Protein AF-A0A522ACR0-F1 (afdb_monomer_lite)

Foldseek 3Di:
DDDDDPDDPPDDDPPPPPDDDPDDDDDDDDDPDLVVVLLVVLQVVVVVVCVQQQDGDPPCVNVVDWDWDPDPRTFTKTKHADVVQGKIKMKTWHDDPPDPPDIDIDMDMGTSPPDDDPPDPPPPD

pLDDT: mean 83.28, std 19.95, range [34.66, 98.44]

Radius of gyration: 22.72 Å; chains: 1; bounding box: 74×30×66 Å

Structure (mmCIF, N/CA/C/O backbone):
data_AF-A0A522ACR0-F1
#
_entry.id   AF-A0A522ACR0-F1
#
loop_
_atom_site.group_PDB
_atom_site.id
_atom_site.type_symbol
_atom_site.label_atom_id
_atom_site.label_alt_id
_atom_site.label_comp_id
_atom_site.label_asym_id
_atom_site.label_entity_id
_atom_site.label_seq_id
_atom_site.pdbx_PDB_ins_code
_atom_site.Cartn_x
_atom_site.Cartn_y
_atom_site.Cartn_z
_atom_site.occupancy
_atom_site.B_iso_or_equiv
_atom_site.auth_seq_id
_atom_site.auth_comp_id
_atom_site.auth_asym_id
_atom_site.auth_atom_id
_atom_site.pdbx_PDB_model_num
ATOM 1 N N . MET A 1 1 ? 60.822 -17.456 -29.465 1.00 41.16 1 MET A N 1
ATOM 2 C CA . MET A 1 1 ? 60.171 -16.129 -29.390 1.00 41.16 1 MET A CA 1
ATOM 3 C C . MET A 1 1 ? 58.946 -16.291 -28.501 1.00 41.16 1 MET A C 1
ATOM 5 O O . MET A 1 1 ? 58.130 -17.153 -28.791 1.00 41.16 1 MET A O 1
ATOM 9 N N . LYS A 1 2 ? 58.924 -15.631 -27.337 1.00 38.72 2 LYS A N 1
ATOM 10 C CA . LYS A 1 2 ? 57.963 -15.896 -26.254 1.00 38.72 2 LYS A CA 1
ATOM 11 C C . LYS A 1 2 ? 56.602 -15.271 -26.575 1.00 38.72 2 LYS A C 1
ATOM 13 O O . LYS A 1 2 ? 56.527 -14.089 -26.895 1.00 38.72 2 LYS A O 1
ATOM 18 N N . THR A 1 3 ? 55.559 -16.082 -26.478 1.00 37.53 3 THR A N 1
ATOM 19 C CA . THR A 1 3 ? 54.145 -15.727 -26.607 1.00 37.53 3 THR A CA 1
ATOM 20 C C . THR A 1 3 ? 53.756 -14.731 -25.514 1.00 37.53 3 THR A C 1
ATOM 22 O O . THR A 1 3 ? 53.953 -15.020 -24.337 1.00 37.53 3 THR A O 1
ATOM 25 N N . ASN A 1 4 ? 53.189 -13.580 -25.879 1.00 34.66 4 ASN A N 1
ATOM 26 C CA . ASN A 1 4 ? 52.594 -12.636 -24.929 1.00 34.66 4 ASN A CA 1
ATOM 27 C C . ASN A 1 4 ? 51.103 -12.480 -25.243 1.00 34.66 4 ASN A C 1
ATOM 29 O O . ASN A 1 4 ? 50.696 -11.625 -26.023 1.00 34.66 4 ASN A O 1
ATOM 33 N N . PHE A 1 5 ? 50.296 -13.337 -24.619 1.00 47.06 5 PHE A N 1
ATOM 34 C CA . PHE A 1 5 ? 48.865 -13.120 -24.439 1.00 47.06 5 PHE A CA 1
ATOM 35 C C . PHE A 1 5 ? 48.693 -12.174 -23.244 1.00 47.06 5 PHE A C 1
ATOM 37 O O . PHE A 1 5 ? 48.754 -12.597 -22.092 1.00 47.06 5 PHE A O 1
ATOM 44 N N . GLN A 1 6 ? 48.502 -10.885 -23.504 1.00 46.38 6 GLN A N 1
ATOM 45 C CA . GLN A 1 6 ? 48.032 -9.932 -22.495 1.00 46.38 6 GLN A CA 1
ATOM 46 C C . GLN A 1 6 ? 46.598 -9.554 -22.851 1.00 46.38 6 GLN A C 1
ATOM 48 O O . GLN A 1 6 ? 46.316 -8.507 -23.420 1.00 46.38 6 GLN A O 1
ATOM 53 N N . ASN A 1 7 ? 45.697 -10.482 -22.534 1.00 46.09 7 ASN A N 1
ATOM 54 C CA . ASN A 1 7 ? 44.268 -10.247 -22.479 1.00 46.09 7 ASN A CA 1
ATOM 55 C C . ASN A 1 7 ? 43.910 -10.052 -20.998 1.00 46.09 7 ASN A C 1
ATOM 57 O O . ASN A 1 7 ? 43.911 -11.010 -20.227 1.00 46.09 7 ASN A O 1
ATOM 61 N N . ARG A 1 8 ? 43.650 -8.812 -20.584 1.00 38.53 8 ARG A N 1
ATOM 62 C CA . ARG A 1 8 ? 42.908 -8.509 -19.352 1.00 38.53 8 ARG A CA 1
ATOM 63 C C . ARG A 1 8 ? 41.966 -7.350 -19.628 1.00 38.53 8 ARG A C 1
ATOM 65 O O . ARG A 1 8 ? 42.243 -6.200 -19.309 1.00 38.53 8 ARG A O 1
ATOM 72 N N . ILE A 1 9 ? 40.826 -7.691 -20.217 1.00 47.47 9 ILE A N 1
ATOM 73 C CA . ILE A 1 9 ? 39.608 -6.907 -20.049 1.00 47.47 9 ILE A CA 1
ATOM 74 C C . ILE A 1 9 ? 39.285 -6.981 -18.554 1.00 47.47 9 ILE A C 1
ATOM 76 O O . ILE A 1 9 ? 39.019 -8.063 -18.029 1.00 47.47 9 ILE A O 1
ATOM 80 N N . ALA A 1 10 ? 39.357 -5.853 -17.853 1.00 49.97 10 ALA A N 1
ATOM 81 C CA . ALA A 1 10 ? 38.800 -5.738 -16.514 1.00 49.97 10 ALA A CA 1
ATOM 82 C C . ALA A 1 10 ? 37.270 -5.794 -16.638 1.00 49.97 10 ALA A C 1
ATOM 84 O O . ALA A 1 10 ? 36.597 -4.778 -16.785 1.00 49.97 10 ALA A O 1
ATOM 85 N N . ILE A 1 11 ? 36.729 -7.011 -16.661 1.00 52.84 11 ILE A N 1
ATOM 86 C CA . ILE A 1 11 ? 35.298 -7.268 -16.536 1.00 52.84 11 ILE A CA 1
ATOM 87 C C . ILE A 1 11 ? 34.935 -7.110 -15.056 1.00 52.84 11 ILE A C 1
ATOM 89 O O . ILE A 1 11 ? 35.495 -7.795 -14.205 1.00 52.84 11 ILE A O 1
ATOM 93 N N . GLY A 1 12 ? 33.952 -6.255 -14.772 1.00 52.78 12 GLY A N 1
ATOM 94 C CA . GLY A 1 12 ? 33.069 -6.439 -13.621 1.00 52.78 12 GLY A CA 1
ATOM 95 C C . GLY A 1 12 ? 33.449 -5.708 -12.335 1.00 52.78 12 GLY A C 1
ATOM 96 O O . GLY A 1 12 ? 33.936 -6.302 -11.378 1.00 52.78 12 GLY A O 1
ATOM 97 N N . GLN A 1 13 ? 33.046 -4.445 -12.248 1.00 50.31 13 GLN A N 1
ATOM 98 C CA . GLN A 1 13 ? 32.337 -3.968 -11.061 1.00 50.31 13 GLN A CA 1
ATOM 99 C C . GLN A 1 13 ? 31.049 -3.325 -11.572 1.00 50.31 13 GLN A C 1
ATOM 101 O O . GLN A 1 13 ? 30.988 -2.118 -11.793 1.00 50.31 13 GLN A O 1
ATOM 106 N N . THR A 1 14 ? 30.031 -4.143 -11.850 1.00 52.78 14 THR A N 1
ATOM 107 C CA . THR A 1 14 ? 28.670 -3.623 -12.009 1.00 52.78 14 THR A CA 1
ATOM 108 C C . THR A 1 14 ? 28.392 -2.787 -10.760 1.00 52.78 14 THR A C 1
ATOM 110 O O . THR A 1 14 ? 28.595 -3.309 -9.658 1.00 52.78 14 THR A O 1
ATOM 113 N N . PRO A 1 15 ? 28.029 -1.497 -10.875 1.00 52.69 15 PRO A N 1
ATOM 114 C CA . PRO A 1 15 ? 27.797 -0.684 -9.696 1.00 52.69 15 PRO A CA 1
ATOM 115 C C . PRO A 1 15 ? 26.725 -1.394 -8.880 1.00 52.69 15 PRO A C 1
ATOM 117 O O . PRO A 1 15 ? 25.661 -1.715 -9.408 1.00 52.69 15 PRO A O 1
ATOM 120 N N . PHE A 1 16 ? 27.030 -1.690 -7.614 1.00 58.00 16 PHE A N 1
ATOM 121 C CA . PHE A 1 16 ? 26.037 -2.161 -6.661 1.00 58.00 16 PHE A CA 1
ATOM 122 C C . PHE A 1 16 ? 24.782 -1.313 -6.860 1.00 58.00 16 PHE A C 1
ATOM 124 O O . PHE A 1 16 ? 24.856 -0.085 -6.768 1.00 58.00 16 PHE A O 1
ATOM 131 N N . SER A 1 17 ? 23.655 -1.950 -7.182 1.00 58.81 17 SER A N 1
ATOM 132 C CA . SER A 1 17 ? 22.349 -1.300 -7.139 1.00 58.81 17 SER A CA 1
ATOM 133 C C . SER A 1 17 ? 22.163 -0.812 -5.702 1.00 58.81 17 SER A C 1
ATOM 135 O O . SER A 1 17 ? 21.784 -1.568 -4.807 1.00 58.81 17 SER A O 1
ATOM 137 N N . ARG A 1 18 ? 22.537 0.442 -5.445 1.00 75.19 18 ARG A N 1
ATOM 138 C CA . ARG A 1 18 ? 22.398 1.071 -4.137 1.00 75.19 18 ARG A CA 1
ATOM 139 C C . ARG A 1 18 ? 20.956 1.535 -4.060 1.00 75.19 18 ARG A C 1
ATOM 141 O O . ARG A 1 18 ? 20.650 2.646 -4.479 1.00 75.19 18 ARG A O 1
ATOM 148 N N . VAL A 1 19 ? 20.088 0.675 -3.537 1.00 85.50 19 VAL A N 1
ATOM 149 C CA . VAL A 1 19 ? 18.785 1.118 -3.036 1.00 85.50 19 VAL A CA 1
ATOM 150 C C . VAL A 1 19 ? 19.066 2.175 -1.968 1.00 85.50 19 VAL A C 1
ATOM 152 O O . VAL A 1 19 ? 19.878 1.955 -1.067 1.00 85.50 19 VAL A O 1
ATOM 155 N N . ARG A 1 20 ? 18.476 3.360 -2.117 1.00 89.25 20 ARG A N 1
ATOM 156 C CA . ARG A 1 20 ? 18.659 4.487 -1.199 1.00 89.25 20 ARG A CA 1
ATOM 157 C C . ARG A 1 20 ? 17.315 5.139 -0.937 1.00 89.25 20 ARG A C 1
ATOM 159 O O . ARG A 1 20 ? 16.605 5.462 -1.886 1.00 89.25 20 ARG A O 1
ATOM 166 N N . SER A 1 21 ? 17.012 5.386 0.331 1.00 90.12 21 SER A N 1
ATOM 167 C CA . SER A 1 21 ? 15.881 6.229 0.709 1.00 90.12 21 SER A CA 1
ATOM 168 C C . SER A 1 21 ? 16.172 7.671 0.298 1.00 90.12 21 SER A C 1
ATOM 170 O O . SER A 1 21 ? 17.204 8.228 0.672 1.00 90.12 21 SER A O 1
ATOM 172 N N . VAL A 1 22 ? 15.278 8.258 -0.496 1.00 92.62 22 VAL A N 1
ATOM 173 C CA . VAL A 1 22 ? 15.402 9.648 -0.973 1.00 92.62 22 VAL A CA 1
ATOM 174 C C . VAL A 1 22 ? 14.477 10.590 -0.204 1.00 92.62 22 VAL A C 1
ATOM 176 O O . VAL A 1 22 ? 14.829 11.742 0.026 1.00 92.62 22 VAL A O 1
ATOM 179 N N . SER A 1 23 ? 13.313 10.106 0.231 1.00 94.12 23 SER A N 1
ATOM 180 C CA . SER A 1 23 ? 12.352 10.873 1.021 1.00 94.12 23 SER A CA 1
ATOM 181 C C . SER A 1 23 ? 11.577 9.941 1.945 1.00 94.12 23 SER A C 1
ATOM 183 O O . SER A 1 23 ? 11.255 8.817 1.561 1.00 94.12 23 SER A O 1
ATOM 185 N N . GLN A 1 24 ? 11.289 10.415 3.154 1.00 95.75 24 GLN A N 1
ATOM 186 C CA . GLN A 1 24 ? 10.426 9.744 4.114 1.00 95.75 24 GLN A CA 1
ATOM 187 C C . GLN A 1 24 ? 9.619 10.801 4.862 1.00 95.75 24 GLN A C 1
ATOM 189 O O . GLN A 1 24 ? 10.165 11.811 5.307 1.00 95.75 24 GLN A O 1
ATOM 194 N N . VAL A 1 25 ? 8.320 10.558 4.999 1.00 96.31 25 VAL A N 1
ATOM 195 C CA . VAL A 1 25 ? 7.397 11.434 5.720 1.00 96.31 25 VAL A CA 1
ATOM 196 C C . VAL A 1 25 ? 6.552 10.568 6.645 1.00 96.31 25 VAL A C 1
ATOM 198 O O . VAL A 1 25 ? 6.062 9.519 6.236 1.00 96.31 25 VAL A O 1
ATOM 201 N N . LEU A 1 26 ? 6.387 11.017 7.888 1.00 95.44 26 LEU A N 1
ATOM 202 C CA . LEU A 1 26 ? 5.473 10.430 8.860 1.00 95.44 26 LEU A CA 1
ATOM 203 C C . LEU A 1 26 ? 4.438 11.487 9.240 1.00 95.44 26 LEU A C 1
ATOM 205 O O . LEU A 1 26 ? 4.803 12.603 9.604 1.00 95.44 26 LEU A O 1
ATOM 209 N N . LEU A 1 27 ? 3.159 11.134 9.136 1.00 93.75 27 LEU A N 1
ATOM 210 C CA . LEU A 1 27 ? 2.038 12.022 9.429 1.00 93.75 27 LEU A CA 1
ATOM 211 C C . LEU A 1 27 ? 1.134 11.382 10.479 1.00 93.75 27 LEU A C 1
ATOM 213 O O . LEU A 1 27 ? 0.891 10.178 10.446 1.00 93.75 27 LEU A O 1
ATOM 217 N N . THR A 1 28 ? 0.593 12.209 11.370 1.00 92.44 28 THR A N 1
ATOM 218 C CA . THR A 1 28 ? -0.442 11.809 12.327 1.00 92.44 28 THR A CA 1
ATOM 219 C C . THR A 1 28 ? -1.672 12.669 12.099 1.00 92.44 28 THR A C 1
ATOM 221 O O . THR A 1 28 ? -1.604 13.898 12.161 1.00 92.44 28 THR A O 1
ATOM 224 N N . PHE A 1 29 ? -2.805 12.020 11.855 1.00 90.56 29 PHE A N 1
ATOM 225 C CA . PHE A 1 29 ? -4.079 12.689 11.635 1.00 90.56 29 PHE A CA 1
ATOM 226 C C . PHE A 1 29 ? -4.896 12.653 12.921 1.00 90.56 29 PHE A C 1
ATOM 228 O O . PHE A 1 29 ? -5.125 11.592 13.494 1.00 90.56 29 PHE A O 1
ATOM 235 N N . ARG A 1 30 ? -5.355 13.820 13.378 1.00 89.31 30 ARG A N 1
ATOM 236 C CA . ARG A 1 30 ? -6.366 13.889 14.436 1.00 89.31 30 ARG A CA 1
ATOM 237 C C . ARG A 1 30 ? -7.733 13.703 13.793 1.00 89.31 30 ARG A C 1
ATOM 239 O O . ARG A 1 30 ? -8.073 14.454 12.884 1.00 89.31 30 ARG A O 1
ATOM 246 N N . SER A 1 31 ? -8.502 12.732 14.272 1.00 88.06 31 SER A N 1
ATOM 247 C CA . SER A 1 31 ? -9.835 12.441 13.750 1.00 88.06 31 SER A CA 1
ATOM 248 C C . SER A 1 31 ? -10.834 12.182 14.871 1.00 88.06 31 SER A C 1
ATOM 250 O O . SER A 1 31 ? -10.488 11.581 15.886 1.00 88.06 31 SER A O 1
ATOM 252 N N . GLY A 1 32 ? -12.075 12.633 14.672 1.00 91.31 32 GLY A N 1
ATOM 253 C CA . GLY A 1 32 ? -13.217 12.231 15.498 1.00 91.31 32 GLY A CA 1
ATOM 254 C C . GLY A 1 32 ? -13.763 10.844 15.137 1.00 91.31 32 GLY A C 1
ATOM 255 O O . GLY A 1 32 ? -14.533 10.284 15.907 1.00 91.31 32 GLY A O 1
ATOM 256 N N . ASP A 1 33 ? -13.352 10.291 13.992 1.00 92.94 33 ASP A N 1
ATOM 257 C CA . ASP A 1 33 ? -13.694 8.948 13.518 1.00 92.94 33 ASP A CA 1
ATOM 258 C C . ASP A 1 33 ? -12.453 8.307 12.858 1.00 92.94 33 ASP A C 1
ATOM 260 O O . ASP A 1 33 ? -12.247 8.432 11.642 1.00 92.94 33 ASP A O 1
ATOM 264 N N . PRO A 1 34 ? -11.579 7.657 13.655 1.00 91.81 34 PRO A N 1
ATOM 265 C CA . PRO A 1 34 ? -10.343 7.050 13.159 1.00 91.81 34 PRO A CA 1
ATOM 266 C C . PRO A 1 34 ? -10.568 6.029 12.042 1.00 91.81 34 PRO A C 1
ATOM 268 O O . PRO A 1 34 ? -9.796 6.005 11.085 1.00 91.81 34 PRO A O 1
ATOM 271 N N . LYS A 1 35 ? -11.653 5.247 12.114 1.00 92.94 35 LYS A N 1
ATOM 272 C CA . LYS A 1 35 ? -11.997 4.232 11.109 1.00 92.94 35 LYS A CA 1
ATOM 273 C C . LYS A 1 35 ? -12.312 4.871 9.767 1.00 92.94 35 LYS A C 1
ATOM 275 O O . LYS A 1 35 ? -11.756 4.480 8.741 1.00 92.94 35 LYS A O 1
ATOM 280 N N . LYS A 1 36 ? -13.178 5.887 9.760 1.00 94.81 36 LYS A N 1
ATOM 281 C CA . LYS A 1 36 ? -13.503 6.618 8.532 1.00 94.81 36 LYS A CA 1
ATOM 282 C C . LYS A 1 36 ? -12.264 7.288 7.942 1.00 94.81 36 LYS A C 1
ATOM 284 O O . LYS A 1 36 ? -12.015 7.160 6.746 1.00 94.81 36 LYS A O 1
ATOM 289 N N . THR A 1 37 ? -11.459 7.948 8.774 1.00 95.44 37 THR A N 1
ATOM 290 C CA . THR A 1 37 ? -10.225 8.605 8.320 1.00 95.44 37 THR A CA 1
ATOM 291 C C . THR A 1 37 ? -9.210 7.612 7.760 1.00 95.44 37 THR A C 1
ATOM 293 O O . THR A 1 37 ? -8.605 7.890 6.728 1.00 95.44 37 THR A O 1
ATOM 296 N N . PHE A 1 38 ? -9.057 6.437 8.372 1.00 96.38 38 PHE A N 1
ATOM 297 C CA . PHE A 1 38 ? -8.225 5.359 7.838 1.00 96.38 38 PHE A CA 1
ATOM 298 C C . PHE A 1 38 ? -8.664 4.960 6.420 1.00 96.38 38 PHE A C 1
ATOM 300 O O . PHE A 1 38 ? -7.838 4.912 5.505 1.00 96.38 38 PHE A O 1
ATOM 307 N N . VAL A 1 39 ? -9.968 4.735 6.217 1.00 96.44 39 VAL A N 1
ATOM 308 C CA . VAL A 1 39 ? -10.535 4.367 4.909 1.00 96.44 39 VAL A CA 1
ATOM 309 C C . VAL A 1 39 ? -10.308 5.466 3.867 1.00 96.44 39 VAL A C 1
ATOM 311 O O . VAL A 1 39 ? -9.950 5.162 2.729 1.00 96.44 39 VAL A O 1
ATOM 314 N N . GLU A 1 40 ? -10.471 6.736 4.240 1.00 97.00 40 GLU A N 1
ATOM 315 C CA . GLU A 1 40 ? -10.242 7.881 3.351 1.00 97.00 40 GLU A CA 1
ATOM 316 C C . GLU A 1 40 ? -8.767 8.006 2.940 1.00 97.00 40 GLU A C 1
ATOM 318 O O . GLU A 1 40 ? -8.476 8.120 1.750 1.00 97.00 40 GLU A O 1
ATOM 323 N N . ILE A 1 41 ? -7.825 7.892 3.885 1.00 97.38 41 ILE A N 1
ATOM 324 C CA . ILE A 1 41 ? -6.382 7.933 3.587 1.00 97.38 41 ILE A CA 1
ATOM 325 C C . ILE A 1 41 ? -5.989 6.768 2.671 1.00 97.38 41 ILE A C 1
ATOM 327 O O . ILE A 1 41 ? -5.289 6.966 1.676 1.00 97.38 41 ILE A O 1
ATOM 331 N N . ARG A 1 42 ? -6.471 5.554 2.965 1.00 97.88 42 ARG A N 1
ATOM 332 C CA . ARG A 1 42 ? -6.237 4.378 2.117 1.00 97.88 42 ARG A CA 1
ATOM 333 C C . ARG A 1 42 ? -6.778 4.592 0.704 1.00 97.88 42 ARG A C 1
ATOM 335 O O . ARG A 1 42 ? -6.104 4.261 -0.268 1.00 97.88 42 ARG A O 1
ATOM 342 N N . LYS A 1 43 ? -7.969 5.180 0.568 1.00 98.06 43 LYS A N 1
ATOM 343 C CA . LYS A 1 43 ? -8.569 5.489 -0.735 1.00 98.06 43 LYS A CA 1
ATOM 344 C C . LYS A 1 43 ? -7.719 6.477 -1.536 1.00 98.06 43 LYS A C 1
ATOM 346 O O . LYS A 1 43 ? -7.546 6.271 -2.736 1.00 98.06 43 LYS A O 1
ATOM 351 N N . GLU A 1 44 ? -7.167 7.508 -0.902 1.00 97.94 44 GLU A N 1
ATOM 352 C CA . GLU A 1 44 ? -6.243 8.440 -1.563 1.00 97.94 44 GLU A CA 1
ATOM 353 C C . GLU A 1 44 ? -4.964 7.732 -2.037 1.00 97.94 44 GLU A C 1
ATOM 355 O O . GLU A 1 44 ? -4.542 7.908 -3.186 1.00 97.94 44 GLU A O 1
ATOM 360 N N . ALA A 1 45 ? -4.393 6.853 -1.205 1.00 97.38 45 ALA A N 1
ATOM 361 C CA . ALA A 1 45 ? -3.245 6.032 -1.589 1.00 97.38 45 ALA A CA 1
ATOM 362 C C . ALA A 1 45 ? -3.563 5.127 -2.795 1.00 97.38 45 ALA A C 1
ATOM 364 O O . ALA A 1 45 ? -2.784 5.081 -3.746 1.00 97.38 45 ALA A O 1
ATOM 365 N N . LEU A 1 46 ? -4.731 4.475 -2.816 1.00 98.06 46 LEU A N 1
ATOM 366 C CA . LEU A 1 46 ? -5.184 3.634 -3.932 1.00 98.06 46 LEU A CA 1
ATOM 367 C C . LEU A 1 46 ? -5.423 4.432 -5.221 1.00 98.06 46 LEU A C 1
ATOM 369 O O . LEU A 1 46 ? -5.029 3.988 -6.298 1.00 98.06 46 LEU A O 1
ATOM 373 N N . GLN A 1 47 ? -6.015 5.627 -5.141 1.00 98.06 47 GLN A N 1
ATOM 374 C CA . GLN A 1 47 ? -6.182 6.501 -6.309 1.00 98.06 47 GLN A CA 1
ATOM 375 C C . GLN A 1 47 ? -4.838 6.931 -6.898 1.00 98.06 47 GLN A C 1
ATOM 377 O O . GLN A 1 47 ? -4.679 6.999 -8.120 1.00 98.06 47 GLN A O 1
ATOM 382 N N . TRP A 1 48 ? -3.865 7.234 -6.040 1.00 97.00 48 TRP A N 1
ATOM 383 C CA . TRP A 1 48 ? -2.503 7.525 -6.467 1.00 97.00 48 TRP A CA 1
ATOM 384 C C . TRP A 1 48 ? -1.829 6.290 -7.085 1.00 97.00 48 TRP A C 1
ATOM 386 O O . TRP A 1 48 ? -1.227 6.391 -8.157 1.00 97.00 48 TRP A O 1
ATOM 396 N N . LEU A 1 49 ? -1.995 5.117 -6.469 1.00 96.44 49 LEU A N 1
ATOM 397 C CA . LEU A 1 49 ? -1.428 3.848 -6.922 1.00 96.44 49 LEU A CA 1
ATOM 398 C C . LEU A 1 49 ? -1.985 3.430 -8.290 1.00 96.44 49 LEU A C 1
ATOM 400 O O . LEU A 1 49 ? -1.221 3.051 -9.176 1.00 96.44 49 LEU A O 1
ATOM 404 N N . ALA A 1 50 ? -3.292 3.592 -8.511 1.00 95.69 50 ALA A N 1
ATOM 405 C CA . ALA A 1 50 ? -3.959 3.295 -9.780 1.00 95.69 50 ALA A CA 1
ATOM 406 C C . ALA A 1 50 ? -3.393 4.110 -10.955 1.00 95.69 50 ALA A C 1
ATOM 408 O O . ALA A 1 50 ? -3.331 3.621 -12.081 1.00 95.69 50 ALA A O 1
ATOM 409 N N . LYS A 1 51 ? -2.920 5.338 -10.700 1.00 95.19 51 LYS A N 1
ATOM 410 C CA . LYS A 1 51 ? -2.254 6.176 -11.714 1.00 95.19 51 LYS A CA 1
ATOM 411 C C . LYS A 1 51 ? -0.843 5.680 -12.063 1.00 95.19 51 LYS A C 1
ATOM 413 O O . LYS A 1 51 ? -0.301 6.097 -13.083 1.00 95.19 51 LYS A O 1
ATOM 418 N N . ARG A 1 52 ? -0.238 4.823 -11.230 1.00 93.38 52 ARG A N 1
ATOM 419 C CA . ARG A 1 52 ? 1.146 4.330 -11.371 1.00 93.38 52 ARG A CA 1
ATOM 420 C C . ARG A 1 52 ? 1.262 2.860 -11.754 1.00 93.38 52 ARG A C 1
ATOM 422 O O . ARG A 1 52 ? 2.250 2.497 -12.381 1.00 93.38 52 ARG A O 1
ATOM 429 N N . ALA A 1 53 ? 0.273 2.033 -11.429 1.00 92.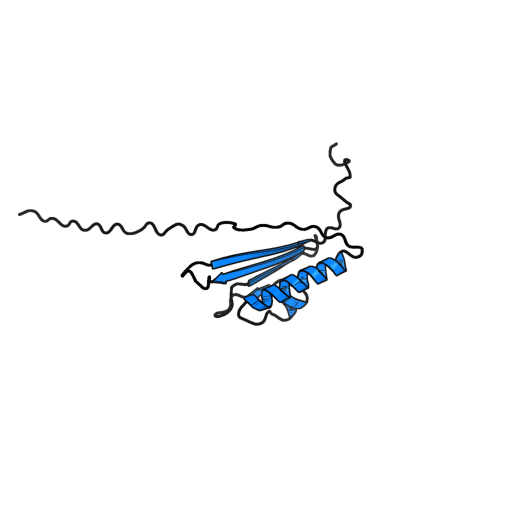56 53 ALA A N 1
ATOM 430 C CA . ALA A 1 53 ? 0.322 0.584 -11.625 1.00 92.56 53 ALA A CA 1
ATOM 431 C C . ALA A 1 53 ? 0.500 0.142 -13.095 1.00 92.56 53 ALA A C 1
ATOM 433 O O . ALA A 1 53 ? 0.830 -1.011 -13.359 1.00 92.56 53 ALA A O 1
ATOM 434 N N . GLY A 1 54 ? 0.260 1.024 -14.075 1.00 90.62 54 GLY A N 1
ATOM 435 C CA . GLY A 1 54 ? 0.345 0.713 -15.513 1.00 90.62 54 GLY A CA 1
ATOM 436 C C . GLY A 1 54 ? -0.811 -0.151 -16.041 1.00 90.62 54 GLY A C 1
ATOM 437 O O . GLY A 1 54 ? -1.038 -0.226 -17.246 1.00 90.62 54 GLY A O 1
ATOM 438 N N . ARG A 1 55 ? -1.589 -0.750 -15.136 1.00 92.62 55 ARG A N 1
ATOM 439 C CA . ARG A 1 55 ? -2.822 -1.504 -15.375 1.00 92.62 55 ARG A CA 1
ATOM 440 C C . ARG A 1 55 ? -3.875 -1.099 -14.342 1.00 92.62 55 ARG A C 1
ATOM 442 O O . ARG A 1 55 ? -3.573 -0.421 -13.361 1.00 92.62 55 ARG A O 1
ATOM 449 N N . ARG A 1 56 ? -5.119 -1.523 -14.570 1.00 95.00 56 ARG A N 1
ATOM 450 C CA . ARG A 1 56 ? -6.203 -1.378 -13.591 1.00 95.00 56 ARG A CA 1
ATOM 451 C C . ARG A 1 56 ? -5.861 -2.203 -12.343 1.00 95.00 56 ARG A C 1
ATOM 453 O O . ARG A 1 56 ? -5.420 -3.340 -12.480 1.00 95.00 56 ARG A O 1
ATOM 460 N N . LEU A 1 57 ? -6.076 -1.631 -11.157 1.00 96.25 57 LEU A N 1
ATOM 461 C CA . LEU A 1 57 ? -5.983 -2.380 -9.901 1.00 96.25 57 LEU A CA 1
ATOM 462 C C . LEU A 1 57 ? -7.082 -3.460 -9.841 1.00 96.25 57 LEU A C 1
ATOM 464 O O . LEU A 1 57 ? -8.172 -3.215 -10.369 1.00 96.25 57 LEU A O 1
ATOM 468 N N . PRO A 1 58 ? -6.841 -4.612 -9.192 1.00 96.38 58 PRO A N 1
ATOM 469 C CA . PRO A 1 58 ? -7.882 -5.603 -8.941 1.00 96.38 58 PRO A CA 1
ATOM 470 C C . PRO A 1 58 ? -9.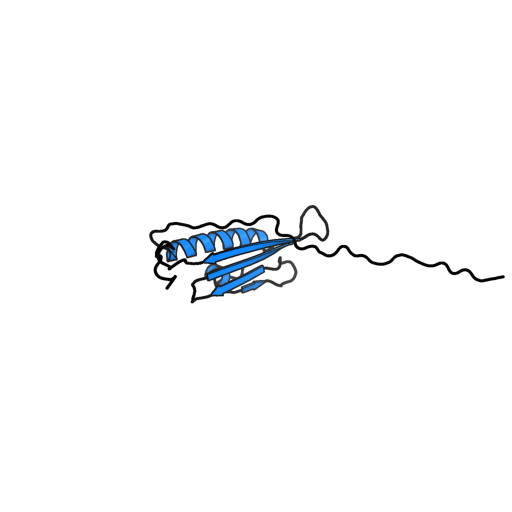081 -4.987 -8.217 1.00 96.38 58 PRO A C 1
ATOM 472 O O . PRO A 1 58 ? -8.917 -4.064 -7.422 1.00 96.38 58 PRO A O 1
ATOM 475 N N . ASP A 1 59 ? -10.286 -5.501 -8.458 1.00 96.25 59 ASP A N 1
ATOM 476 C CA . ASP A 1 59 ? -11.497 -4.899 -7.884 1.00 96.25 59 ASP A CA 1
ATOM 477 C C . ASP A 1 59 ? -11.485 -4.921 -6.346 1.00 96.25 59 ASP A C 1
ATOM 479 O O . ASP A 1 59 ? -11.757 -3.895 -5.726 1.00 96.25 59 ASP A O 1
ATOM 483 N N . HIS A 1 60 ? -11.018 -6.020 -5.745 1.00 96.56 60 HIS A N 1
ATOM 484 C CA . HIS A 1 60 ? -10.866 -6.171 -4.290 1.00 96.56 60 HIS A CA 1
ATOM 485 C C . HIS A 1 60 ? -9.830 -5.216 -3.664 1.00 96.56 60 HIS A C 1
ATOM 487 O O . HIS A 1 60 ? -9.855 -4.962 -2.459 1.00 96.56 60 HIS A O 1
ATOM 493 N N . ALA A 1 61 ? -8.930 -4.621 -4.460 1.00 97.50 61 ALA A N 1
ATOM 494 C CA . ALA A 1 61 ? -8.001 -3.612 -3.952 1.00 97.50 61 ALA A CA 1
ATOM 495 C C . ALA A 1 61 ? -8.746 -2.383 -3.409 1.00 97.50 61 ALA A C 1
ATOM 497 O O . ALA A 1 61 ? -8.285 -1.752 -2.459 1.00 97.50 61 ALA A O 1
ATOM 498 N N . TRP A 1 62 ? -9.905 -2.046 -3.985 1.00 97.31 62 TRP A N 1
ATOM 499 C CA . TRP A 1 62 ? -10.711 -0.893 -3.570 1.00 97.31 62 TRP A CA 1
ATOM 500 C C . TRP A 1 62 ? -11.441 -1.108 -2.244 1.00 97.31 62 TRP A C 1
ATOM 502 O O . TRP A 1 62 ? -11.702 -0.135 -1.533 1.00 97.31 62 TRP A O 1
ATOM 512 N N . ASP A 1 63 ? -11.659 -2.365 -1.863 1.00 96.19 63 ASP A N 1
ATOM 513 C CA . ASP A 1 63 ? -12.126 -2.758 -0.530 1.00 96.19 63 ASP A CA 1
ATOM 514 C C . ASP A 1 63 ? -10.977 -2.744 0.503 1.00 96.19 63 ASP A C 1
ATOM 516 O O . ASP A 1 63 ? -11.186 -2.768 1.721 1.00 96.19 63 ASP A O 1
ATOM 520 N N . GLY A 1 64 ? -9.746 -2.561 0.013 1.00 96.62 64 GLY A N 1
ATOM 521 C CA . GLY A 1 64 ? -8.511 -2.488 0.782 1.00 96.62 64 GLY A CA 1
ATOM 522 C C . GLY A 1 64 ? -8.009 -3.842 1.249 1.00 96.62 64 GLY A C 1
ATOM 523 O O . GLY A 1 64 ? -7.345 -3.914 2.283 1.00 96.62 64 GLY A O 1
ATOM 524 N N . GLU A 1 65 ? -8.329 -4.889 0.495 1.00 98.12 65 GLU A N 1
ATOM 525 C CA . GLU A 1 65 ? -7.766 -6.219 0.676 1.00 98.12 65 GLU A CA 1
ATOM 526 C C . GLU A 1 65 ? -6.291 -6.263 0.249 1.00 98.12 65 GLU A C 1
ATOM 528 O O . GLU A 1 65 ? -5.768 -5.351 -0.405 1.00 98.12 65 GLU A O 1
ATOM 533 N N . SER A 1 66 ? -5.607 -7.336 0.649 1.00 98.44 66 SER A N 1
ATOM 534 C CA . SER A 1 66 ? -4.250 -7.622 0.181 1.00 98.44 66 SER A CA 1
ATOM 535 C C . SER A 1 66 ? -4.282 -8.063 -1.280 1.00 98.44 66 SER A C 1
ATOM 537 O O . SER A 1 66 ? -5.189 -8.789 -1.680 1.00 98.44 66 SER A O 1
ATOM 539 N N . PHE A 1 67 ? -3.286 -7.667 -2.069 1.00 97.88 67 PHE A N 1
ATOM 540 C CA . PHE A 1 67 ? -3.180 -8.072 -3.470 1.00 97.88 67 PHE A CA 1
ATOM 541 C C . PHE A 1 67 ? -1.748 -7.950 -3.991 1.00 97.88 67 PHE A C 1
ATOM 543 O O . PHE A 1 67 ? -0.955 -7.167 -3.470 1.00 97.88 67 PHE A O 1
ATOM 550 N N . ASP A 1 68 ? -1.456 -8.665 -5.076 1.00 96.94 68 ASP A N 1
ATOM 551 C CA . ASP A 1 68 ? -0.208 -8.567 -5.831 1.00 96.94 68 ASP A CA 1
ATOM 552 C C . ASP A 1 68 ? -0.501 -8.405 -7.326 1.00 96.94 68 ASP A C 1
ATOM 554 O O . ASP A 1 68 ? -1.378 -9.062 -7.886 1.00 96.94 68 ASP A O 1
ATOM 558 N N . MET A 1 69 ? 0.267 -7.548 -7.993 1.00 94.75 69 MET A N 1
ATOM 559 C CA . MET A 1 69 ? 0.270 -7.368 -9.442 1.00 94.75 69 MET A CA 1
ATOM 560 C C . MET A 1 69 ? 1.694 -7.573 -9.952 1.00 94.75 69 MET A C 1
ATOM 562 O O . MET A 1 69 ? 2.540 -6.686 -9.845 1.00 94.75 69 MET A O 1
ATOM 566 N N . LEU A 1 70 ? 1.952 -8.754 -10.515 1.00 90.50 70 LEU A N 1
ATOM 567 C CA . LEU A 1 70 ? 3.255 -9.150 -11.071 1.00 90.50 70 LEU A CA 1
ATOM 568 C C . LEU A 1 70 ? 3.181 -9.451 -12.577 1.00 90.50 70 LEU A C 1
ATOM 570 O O . LEU A 1 70 ? 4.108 -10.007 -13.164 1.00 90.50 70 LEU A O 1
ATOM 574 N N . GLU A 1 71 ? 2.054 -9.115 -13.202 1.00 87.31 71 GLU A N 1
ATOM 575 C CA . GLU A 1 71 ? 1.784 -9.400 -14.605 1.00 87.31 71 GLU A CA 1
ATOM 576 C C . GLU A 1 71 ? 2.660 -8.570 -15.551 1.00 87.31 71 GLU A C 1
ATOM 578 O O . GLU A 1 71 ? 2.992 -7.409 -15.296 1.00 87.31 71 GLU A O 1
ATOM 583 N N . VAL A 1 72 ? 2.982 -9.149 -16.710 1.00 79.69 72 VAL A N 1
ATOM 584 C CA . VAL A 1 72 ? 3.763 -8.469 -17.748 1.00 79.69 72 VAL A CA 1
ATOM 585 C C . VAL A 1 72 ? 3.032 -7.210 -18.232 1.00 79.69 72 VAL A C 1
ATOM 587 O O . VAL A 1 72 ? 1.877 -7.245 -18.662 1.00 79.69 72 VAL A O 1
ATOM 590 N N . GLY A 1 73 ? 3.737 -6.078 -18.203 1.00 78.19 73 GLY A N 1
ATOM 591 C CA . GLY A 1 73 ? 3.206 -4.775 -18.611 1.00 78.19 73 GLY A CA 1
ATOM 592 C C . GLY A 1 73 ? 2.487 -4.002 -17.501 1.00 78.19 73 GLY A C 1
ATOM 593 O O . GLY A 1 73 ? 2.064 -2.876 -17.753 1.00 78.19 73 GLY A O 1
ATOM 594 N N . ALA A 1 74 ? 2.366 -4.559 -16.293 1.00 83.00 74 ALA A N 1
ATOM 595 C CA . ALA A 1 74 ? 2.112 -3.784 -15.081 1.00 83.00 74 ALA A CA 1
ATOM 596 C C . ALA A 1 74 ? 3.441 -3.350 -14.439 1.00 83.00 74 ALA A C 1
ATOM 598 O O . ALA A 1 74 ? 4.484 -3.973 -14.653 1.00 83.00 74 ALA A O 1
ATOM 599 N N . GLN A 1 75 ? 3.401 -2.290 -13.632 1.00 91.38 75 GLN A N 1
ATOM 600 C CA . GLN A 1 75 ? 4.445 -2.078 -12.630 1.00 91.38 75 GLN A CA 1
ATOM 601 C C . GLN A 1 75 ? 4.221 -3.076 -11.485 1.00 91.38 75 GLN A C 1
ATOM 603 O O . GLN A 1 75 ? 3.062 -3.304 -11.131 1.00 91.38 75 GLN A O 1
ATOM 608 N N . PRO A 1 76 ? 5.280 -3.640 -10.876 1.00 94.88 76 PRO A N 1
ATOM 609 C CA . PRO A 1 76 ? 5.134 -4.444 -9.673 1.00 94.88 76 PRO A CA 1
ATOM 610 C C . PRO A 1 76 ? 4.454 -3.636 -8.567 1.00 94.88 76 PRO A C 1
ATOM 612 O O . PRO A 1 76 ? 4.979 -2.603 -8.132 1.00 94.88 76 PRO A O 1
ATOM 615 N N . VAL A 1 77 ? 3.287 -4.108 -8.134 1.00 96.56 77 VAL A N 1
ATOM 616 C CA . VAL A 1 77 ? 2.503 -3.525 -7.043 1.00 96.56 77 VAL A CA 1
ATOM 617 C C . VAL A 1 77 ? 2.114 -4.627 -6.075 1.00 96.56 77 VAL A C 1
ATOM 619 O O . VAL A 1 77 ? 1.660 -5.682 -6.502 1.00 96.56 77 VAL A O 1
ATOM 622 N N . SER A 1 78 ? 2.242 -4.349 -4.785 1.00 97.81 78 SER A N 1
ATOM 623 C CA . SER A 1 78 ? 1.777 -5.231 -3.717 1.00 97.81 78 SER A CA 1
ATOM 624 C C . SER A 1 78 ? 1.088 -4.402 -2.648 1.00 97.81 78 SER A C 1
ATOM 626 O O . SER A 1 78 ? 1.545 -3.297 -2.344 1.00 97.81 78 SER A O 1
ATOM 628 N N . ALA A 1 79 ? 0.030 -4.932 -2.050 1.00 98.31 79 ALA A N 1
ATOM 629 C CA . ALA A 1 79 ? -0.577 -4.376 -0.854 1.00 98.31 79 ALA A CA 1
ATOM 630 C C . ALA A 1 79 ? -0.890 -5.472 0.160 1.00 98.31 79 ALA A C 1
ATOM 632 O O . ALA A 1 79 ? -1.251 -6.587 -0.209 1.00 98.31 79 ALA A O 1
ATOM 633 N N . VAL A 1 80 ? -0.766 -5.133 1.441 1.00 98.31 80 VAL A N 1
ATOM 634 C CA . VAL A 1 80 ? -1.064 -6.025 2.561 1.00 98.31 80 VAL A CA 1
ATOM 635 C C . VAL A 1 80 ? -1.991 -5.313 3.532 1.00 98.31 80 VAL A C 1
ATOM 637 O O . VAL A 1 80 ? -1.751 -4.167 3.914 1.00 98.31 80 VAL A O 1
ATOM 640 N N . ALA A 1 81 ? -3.030 -6.025 3.952 1.00 98.19 81 ALA A N 1
ATOM 641 C CA . ALA A 1 81 ? -3.956 -5.632 4.999 1.00 98.19 81 ALA A CA 1
ATOM 642 C C . ALA A 1 81 ? -3.774 -6.535 6.225 1.00 98.19 81 ALA A C 1
ATOM 644 O O . ALA A 1 81 ? -3.666 -7.755 6.100 1.00 98.19 81 ALA A O 1
ATOM 645 N N . LEU A 1 82 ? -3.771 -5.931 7.409 1.00 97.06 82 LEU A N 1
ATOM 646 C CA . LEU A 1 82 ? -3.831 -6.614 8.697 1.00 97.06 82 LEU A CA 1
ATOM 647 C C . LEU A 1 82 ? -5.073 -6.128 9.445 1.00 97.06 82 LEU A C 1
ATOM 649 O O . LEU A 1 82 ? -5.388 -4.938 9.433 1.00 97.06 82 LEU A O 1
ATOM 653 N N . GLU A 1 83 ? -5.762 -7.048 10.116 1.00 93.25 83 GLU A N 1
ATOM 654 C CA . GLU A 1 83 ? -6.964 -6.728 10.897 1.00 93.25 83 GLU A CA 1
ATOM 655 C C . GLU A 1 83 ? -6.638 -6.313 12.339 1.00 93.25 83 GLU A C 1
ATOM 657 O O . GLU A 1 83 ? -7.359 -5.523 12.943 1.00 93.25 83 GLU A O 1
ATOM 662 N N . SER A 1 84 ? -5.547 -6.839 12.906 1.00 90.69 84 SER A N 1
ATOM 663 C CA . SER A 1 84 ? -5.133 -6.564 14.284 1.00 90.69 84 SER A CA 1
ATOM 664 C C . SER A 1 84 ? -3.599 -6.529 14.402 1.00 90.69 84 SER A C 1
ATOM 666 O O . SER A 1 84 ? -2.978 -7.591 14.494 1.00 90.69 84 SER A O 1
ATOM 668 N N . PRO A 1 85 ? -2.969 -5.336 14.433 1.00 92.44 85 PRO A N 1
ATOM 669 C CA . PRO A 1 85 ? -3.601 -4.012 14.373 1.00 92.44 85 PRO A CA 1
ATOM 670 C C . PRO A 1 85 ? -4.239 -3.738 13.004 1.00 92.44 85 PRO A C 1
ATOM 672 O O . PRO A 1 85 ? -3.812 -4.321 12.010 1.00 92.44 85 PRO A O 1
ATOM 675 N N . VAL A 1 86 ? -5.215 -2.823 12.950 1.00 95.62 86 VAL A N 1
ATOM 676 C CA . VAL A 1 86 ? -5.797 -2.360 11.680 1.00 95.62 86 VAL A CA 1
ATOM 677 C C . VAL A 1 86 ? -4.740 -1.551 10.935 1.00 95.62 86 VAL A C 1
ATOM 679 O O . VAL A 1 86 ? -4.441 -0.400 11.269 1.00 95.62 86 VAL A O 1
ATOM 682 N N . TYR A 1 87 ? -4.132 -2.191 9.947 1.00 97.25 87 TYR A N 1
ATOM 683 C CA . TYR A 1 87 ? -3.014 -1.657 9.189 1.00 97.25 87 TYR A CA 1
ATOM 684 C C . TYR A 1 87 ? -3.177 -2.016 7.722 1.00 97.25 87 TYR A C 1
ATOM 686 O O . TYR A 1 87 ? -3.600 -3.117 7.376 1.00 97.25 87 TYR A O 1
ATOM 694 N N . TRP A 1 88 ? -2.820 -1.088 6.848 1.00 98.44 88 TRP A N 1
ATOM 695 C CA . TRP A 1 88 ? -2.767 -1.337 5.420 1.00 98.44 88 TRP A CA 1
ATOM 696 C C . TRP A 1 88 ? -1.517 -0.694 4.847 1.00 98.44 88 TRP A C 1
ATOM 698 O O . TRP A 1 88 ? -1.208 0.458 5.158 1.00 98.44 88 TRP A O 1
ATOM 708 N N . CYS A 1 89 ? -0.801 -1.413 3.996 1.00 98.31 89 CYS A N 1
ATOM 709 C CA . CYS A 1 89 ? 0.330 -0.856 3.278 1.00 98.31 89 CYS A CA 1
ATOM 710 C C . CYS A 1 89 ? 0.337 -1.275 1.821 1.00 98.31 89 CYS A C 1
ATOM 712 O O . CYS A 1 89 ? -0.200 -2.316 1.453 1.00 98.31 89 CYS A O 1
ATOM 714 N N . CYS A 1 90 ? 0.989 -0.465 0.997 1.00 98.19 90 CYS A N 1
ATOM 715 C CA . CYS A 1 90 ? 1.270 -0.803 -0.382 1.00 98.19 90 CYS A CA 1
ATOM 716 C C . CYS A 1 90 ? 2.674 -0.387 -0.794 1.00 98.19 90 CYS A C 1
ATOM 718 O O . CYS A 1 90 ? 3.254 0.566 -0.266 1.00 98.19 90 CYS A O 1
ATOM 720 N N . ARG A 1 91 ? 3.167 -1.064 -1.824 1.00 97.31 91 ARG A N 1
ATOM 721 C CA . ARG A 1 91 ? 4.403 -0.764 -2.524 1.00 97.31 91 ARG A CA 1
ATOM 722 C C . ARG A 1 91 ? 4.140 -0.724 -4.022 1.00 97.31 91 ARG A C 1
ATOM 724 O O . ARG A 1 91 ? 3.424 -1.570 -4.546 1.00 97.31 91 ARG A O 1
ATOM 731 N N . VAL A 1 92 ? 4.789 0.210 -4.709 1.00 96.69 92 VAL A N 1
ATOM 732 C CA . VAL A 1 92 ? 4.941 0.195 -6.170 1.00 96.69 92 VAL A CA 1
ATOM 733 C C . VAL A 1 92 ? 6.400 0.395 -6.540 1.00 96.69 92 VAL A C 1
ATOM 735 O O . VAL A 1 92 ? 7.101 1.171 -5.888 1.00 96.69 92 VAL A O 1
ATOM 738 N N . SER A 1 93 ? 6.852 -0.309 -7.575 1.00 94.50 93 SER A N 1
ATOM 739 C CA . SER A 1 93 ? 8.162 -0.107 -8.191 1.00 94.50 93 SER A CA 1
ATOM 740 C C . SER A 1 93 ? 7.993 0.391 -9.624 1.00 94.50 93 SER A C 1
ATOM 742 O O . SER A 1 93 ? 7.723 -0.418 -10.503 1.00 94.50 93 SER A O 1
ATOM 744 N N . ASP A 1 94 ? 8.169 1.689 -9.872 1.00 91.19 94 ASP A N 1
ATOM 745 C CA . ASP A 1 94 ? 8.076 2.288 -11.207 1.00 91.19 94 ASP A CA 1
ATOM 746 C C . ASP A 1 94 ? 9.447 2.551 -11.841 1.00 91.19 94 ASP A C 1
ATOM 748 O O . ASP A 1 94 ? 10.381 3.004 -11.180 1.00 91.19 94 ASP A O 1
ATOM 752 N N . ALA A 1 95 ? 9.576 2.274 -13.139 1.00 89.62 95 ALA A N 1
ATOM 753 C CA . ALA A 1 95 ? 10.775 2.623 -13.897 1.00 89.62 95 ALA A CA 1
ATOM 754 C C . ALA A 1 95 ? 10.929 4.148 -14.017 1.00 89.62 95 ALA A C 1
ATOM 756 O O . ALA A 1 95 ? 9.960 4.876 -14.249 1.00 89.62 95 ALA A O 1
ATOM 757 N N . ASP A 1 96 ? 12.162 4.630 -13.898 1.00 91.19 96 ASP A N 1
ATOM 758 C CA . ASP A 1 96 ? 12.481 6.026 -14.154 1.00 91.19 96 ASP A CA 1
ATOM 759 C C . ASP A 1 96 ? 12.302 6.359 -15.641 1.00 91.19 96 ASP A C 1
ATOM 761 O O . ASP A 1 96 ? 12.702 5.592 -16.517 1.00 91.19 96 ASP A O 1
ATOM 765 N N . LYS A 1 97 ? 11.694 7.514 -15.925 1.00 89.19 97 LYS A N 1
ATOM 766 C CA . LYS A 1 97 ? 11.391 7.941 -17.298 1.00 89.19 97 LYS A CA 1
ATOM 767 C C . LYS A 1 97 ? 12.605 8.495 -18.044 1.00 89.19 97 LYS A C 1
ATOM 769 O O . LYS A 1 97 ? 12.612 8.470 -19.268 1.00 89.19 97 LYS A O 1
ATOM 774 N N . GLU A 1 98 ? 13.615 8.967 -17.318 1.00 94.75 98 GLU A N 1
ATOM 775 C CA . GLU A 1 98 ? 14.754 9.713 -17.861 1.00 94.75 98 GLU A CA 1
ATOM 776 C C . GLU A 1 98 ? 16.081 8.953 -17.715 1.00 94.75 98 GLU A C 1
ATOM 778 O O . GLU A 1 98 ? 17.014 9.167 -18.488 1.00 94.75 98 GLU A O 1
ATOM 783 N N . VAL A 1 99 ? 16.198 8.063 -16.722 1.00 92.44 99 VAL A N 1
ATOM 784 C CA . VAL A 1 99 ? 17.436 7.328 -16.427 1.00 92.44 99 VAL A CA 1
ATOM 785 C C . VAL A 1 99 ? 17.244 5.825 -16.639 1.00 92.44 99 VAL A C 1
ATOM 787 O O . VAL A 1 99 ? 16.604 5.164 -15.819 1.00 92.44 99 VAL A O 1
ATOM 790 N N . PRO A 1 100 ? 17.851 5.248 -17.694 1.00 89.06 100 PRO A N 1
ATOM 791 C CA . PRO A 1 100 ? 17.769 3.820 -17.968 1.00 89.06 100 PRO A CA 1
ATOM 792 C C . PRO A 1 100 ? 18.198 2.966 -16.772 1.00 89.06 100 PRO A C 1
ATOM 794 O O . PRO A 1 100 ? 19.180 3.277 -16.099 1.00 89.06 100 PRO A O 1
ATOM 797 N N . GLN A 1 101 ? 17.483 1.859 -16.546 1.00 87.56 101 GLN A N 1
ATOM 798 C CA . GLN A 1 101 ? 17.757 0.882 -15.479 1.00 87.56 101 GLN A CA 1
ATOM 799 C C . GLN A 1 101 ? 17.646 1.435 -14.043 1.00 87.56 101 GLN A C 1
ATOM 801 O O . GLN A 1 101 ? 17.992 0.734 -13.092 1.00 87.56 101 GLN A O 1
ATOM 806 N N . ARG A 1 102 ? 17.143 2.663 -13.854 1.00 90.00 102 ARG A N 1
ATOM 807 C CA . ARG A 1 102 ? 16.742 3.172 -12.539 1.00 90.00 102 ARG A CA 1
ATOM 808 C C . ARG A 1 102 ? 15.259 2.892 -12.314 1.00 90.00 102 ARG A C 1
ATOM 810 O O . ARG A 1 102 ? 14.448 3.085 -13.214 1.00 90.00 102 ARG A O 1
ATOM 817 N N . SER A 1 103 ? 14.919 2.508 -11.090 1.00 91.56 103 SER A N 1
ATOM 818 C CA . SER A 1 103 ? 13.535 2.376 -10.637 1.00 91.56 103 SER A CA 1
ATOM 819 C C . SER A 1 103 ? 13.346 3.126 -9.328 1.00 91.56 103 SER A C 1
ATOM 821 O O . SER A 1 103 ? 14.260 3.196 -8.501 1.00 91.56 103 SER A O 1
ATOM 823 N N . TRP A 1 104 ? 12.150 3.659 -9.133 1.00 94.00 104 TRP A N 1
ATOM 824 C CA . TRP A 1 104 ? 11.690 4.233 -7.882 1.00 94.00 104 TRP A CA 1
ATOM 825 C C . TRP A 1 104 ? 10.804 3.221 -7.180 1.00 94.00 104 TRP A C 1
ATOM 827 O O . TRP A 1 104 ? 9.914 2.636 -7.782 1.00 94.00 104 TRP A O 1
ATOM 837 N N . THR A 1 105 ? 11.056 2.998 -5.895 1.00 95.00 105 THR A N 1
ATOM 838 C CA . THR A 1 105 ? 10.110 2.295 -5.033 1.00 95.00 105 THR A CA 1
ATOM 839 C C . THR A 1 105 ? 9.476 3.320 -4.112 1.00 95.00 105 THR A C 1
ATOM 841 O O . THR A 1 105 ? 10.183 4.077 -3.450 1.00 95.00 105 THR A O 1
ATOM 844 N N . THR A 1 106 ? 8.148 3.338 -4.080 1.00 96.69 106 THR A N 1
ATOM 845 C CA . THR A 1 106 ? 7.386 4.125 -3.112 1.00 96.69 106 THR A CA 1
ATOM 846 C C . THR A 1 106 ? 6.572 3.179 -2.252 1.0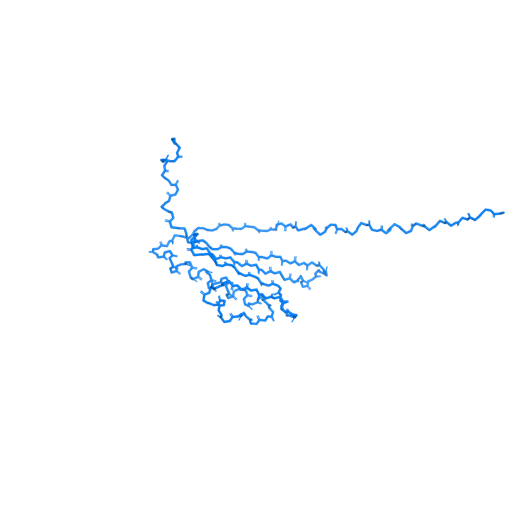0 96.69 106 THR A C 1
ATOM 848 O O . THR A 1 106 ? 5.903 2.284 -2.772 1.00 96.69 106 THR A O 1
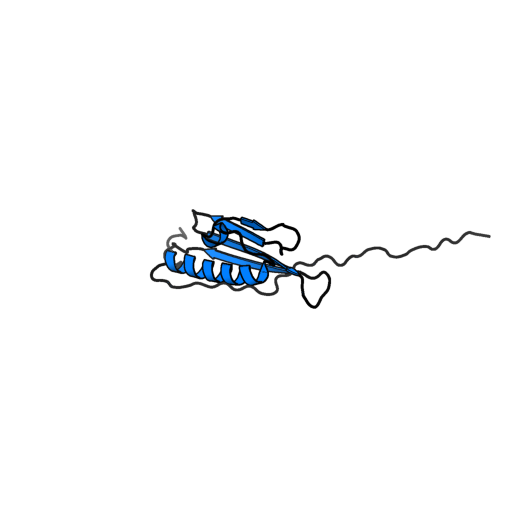ATOM 851 N N . GLU A 1 107 ? 6.627 3.402 -0.945 1.00 97.19 107 GLU A N 1
ATOM 852 C CA . GLU A 1 107 ? 5.905 2.634 0.060 1.00 97.19 107 GLU A CA 1
ATOM 853 C C . GLU A 1 107 ? 4.984 3.580 0.831 1.00 97.19 107 GLU A C 1
ATOM 855 O O . GLU A 1 107 ? 5.378 4.687 1.202 1.00 97.19 107 GLU A O 1
ATOM 860 N N . CYS A 1 108 ? 3.744 3.153 1.048 1.00 97.31 108 CYS A N 1
ATOM 861 C CA . CYS A 1 108 ? 2.767 3.866 1.859 1.00 97.31 108 CYS A CA 1
ATOM 862 C C . 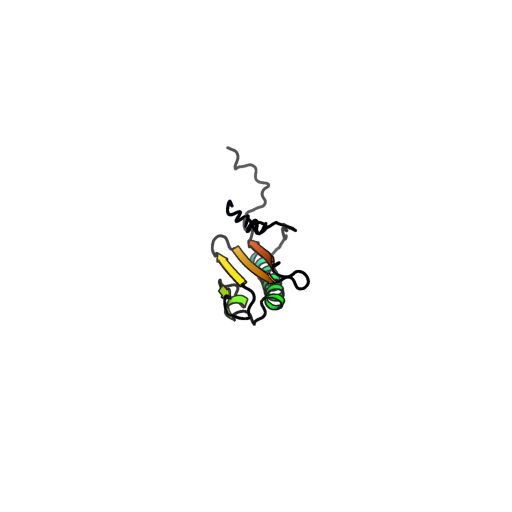CYS A 1 108 ? 2.220 2.899 2.901 1.00 97.31 108 CYS A C 1
ATOM 864 O O . CYS A 1 108 ? 1.845 1.780 2.562 1.00 97.31 108 CYS A O 1
ATOM 866 N N . GLY A 1 109 ? 2.186 3.328 4.160 1.00 97.38 109 GLY A N 1
ATOM 867 C CA . GLY A 1 109 ? 1.588 2.583 5.257 1.00 97.38 109 GLY A CA 1
ATOM 868 C C . GLY A 1 109 ? 0.607 3.469 6.008 1.00 97.38 109 GLY A C 1
ATOM 869 O O . GLY A 1 109 ? 0.914 4.622 6.309 1.00 97.38 109 GLY A O 1
ATOM 870 N N . VAL A 1 110 ? -0.558 2.918 6.314 1.00 97.12 110 VAL A N 1
ATOM 871 C CA . VAL A 1 110 ? -1.615 3.559 7.089 1.00 97.12 110 VAL A CA 1
ATOM 872 C C . VAL A 1 110 ? -1.917 2.651 8.269 1.00 97.12 110 VAL A C 1
ATOM 874 O O . VAL A 1 110 ? -2.158 1.459 8.097 1.00 97.12 110 VAL A O 1
ATOM 877 N N . LEU A 1 111 ? -1.887 3.216 9.468 1.00 96.25 111 LEU A N 1
ATOM 878 C CA . LEU A 1 111 ? -2.230 2.539 10.712 1.00 96.25 111 LEU A CA 1
ATOM 879 C C . LEU A 1 111 ? -3.425 3.264 11.324 1.00 96.25 111 LEU A C 1
ATOM 881 O O . LEU A 1 111 ? -3.388 4.488 11.463 1.00 96.25 111 LEU A O 1
ATOM 885 N N . GLU A 1 112 ? -4.462 2.527 11.711 1.00 93.88 112 GLU A N 1
ATOM 886 C CA . GLU A 1 112 ? -5.476 3.065 12.614 1.00 93.88 112 GLU A CA 1
ATOM 887 C C . GLU A 1 112 ? -4.864 3.100 14.019 1.00 93.88 112 GLU A C 1
ATOM 889 O O . GLU A 1 112 ? -4.758 2.078 14.699 1.00 93.88 112 GLU A O 1
ATOM 894 N N . ASP A 1 113 ? -4.386 4.272 14.441 1.00 82.38 113 ASP A N 1
ATOM 895 C CA . ASP A 1 113 ? -3.851 4.436 15.790 1.00 82.38 113 ASP A CA 1
ATOM 896 C C . ASP A 1 113 ? -5.002 4.519 16.797 1.00 82.38 113 ASP A C 1
ATOM 898 O O . ASP A 1 113 ? -5.568 5.582 17.055 1.00 82.38 113 ASP A O 1
ATOM 902 N N . THR A 1 114 ? -5.383 3.365 17.341 1.00 71.44 114 THR A N 1
ATOM 903 C CA . THR A 1 114 ? -6.392 3.263 18.401 1.00 71.44 114 THR A CA 1
ATOM 904 C C . THR A 1 114 ? -5.800 3.453 19.796 1.00 71.44 114 THR A C 1
ATOM 906 O O . THR A 1 114 ? -6.537 3.369 20.784 1.00 71.44 114 THR A O 1
ATOM 909 N N . LYS A 1 115 ? -4.482 3.679 19.933 1.00 62.28 115 LYS A N 1
ATOM 910 C CA . LYS A 1 115 ? -3.892 3.942 21.247 1.00 62.28 115 LYS A CA 1
ATOM 911 C C . LYS A 1 115 ? -4.277 5.348 21.701 1.00 62.28 115 LYS A C 1
ATOM 913 O O . LYS A 1 115 ? -4.109 6.331 20.986 1.00 62.28 115 LYS A O 1
ATOM 918 N N . ALA A 1 116 ? -4.767 5.441 22.939 1.00 48.50 116 ALA A N 1
ATOM 919 C CA . ALA A 1 116 ? -4.845 6.708 23.658 1.00 48.50 116 ALA A CA 1
ATOM 920 C C . ALA A 1 116 ? -3.474 7.416 23.586 1.00 48.50 116 ALA A C 1
ATOM 922 O O . ALA A 1 116 ? -2.448 6.727 23.601 1.00 48.50 116 ALA A O 1
ATOM 923 N N . PRO A 1 117 ? -3.436 8.758 23.484 1.00 45.62 117 PRO A N 1
ATOM 924 C CA . PRO A 1 117 ? -2.216 9.500 23.181 1.00 45.62 117 PRO A CA 1
ATOM 925 C C . PRO A 1 117 ? -1.061 9.075 24.090 1.00 45.62 117 PRO A C 1
ATOM 927 O O . PRO A 1 117 ? -1.257 8.884 25.290 1.00 45.62 117 PRO A O 1
ATOM 930 N N . LEU A 1 118 ? 0.145 8.987 23.517 1.00 51.38 118 LEU A N 1
ATOM 931 C CA . LEU A 1 118 ? 1.417 8.564 24.135 1.00 51.38 118 LEU A CA 1
ATOM 932 C C . LEU A 1 118 ? 1.844 9.353 25.401 1.00 51.38 118 LEU A C 1
ATOM 934 O O . LEU A 1 118 ? 2.943 9.158 25.908 1.00 51.38 118 LEU A O 1
ATOM 938 N N . ASN A 1 119 ? 0.986 10.215 25.944 1.00 47.59 119 ASN A N 1
ATOM 939 C CA . ASN A 1 119 ? 1.211 11.019 27.141 1.00 47.59 119 ASN A CA 1
ATOM 940 C C . ASN A 1 119 ? 0.803 10.315 28.450 1.00 47.59 119 ASN A C 1
ATOM 942 O O . ASN A 1 119 ? 0.594 11.002 29.448 1.00 47.59 119 ASN A O 1
ATOM 946 N N . ASN A 1 120 ? 0.680 8.983 28.488 1.00 44.56 120 ASN A N 1
ATOM 947 C CA . ASN A 1 120 ? 0.469 8.268 29.750 1.00 44.56 120 ASN A CA 1
ATOM 948 C C . ASN A 1 120 ? 1.800 7.669 30.261 1.00 44.56 120 ASN A C 1
ATOM 950 O O . ASN A 1 120 ? 2.247 6.654 29.723 1.00 44.56 120 ASN A O 1
ATOM 954 N N . PRO A 1 121 ? 2.460 8.269 31.274 1.00 45.56 121 PRO A N 1
ATOM 955 C CA . PRO A 1 121 ? 3.777 7.841 31.764 1.00 45.56 121 PRO A CA 1
ATOM 956 C C . PRO A 1 121 ? 3.774 6.508 32.539 1.00 45.56 121 PRO A C 1
ATOM 958 O O . PRO A 1 121 ? 4.797 6.111 33.087 1.00 45.56 121 PRO A O 1
ATOM 961 N N . SER A 1 122 ? 2.658 5.780 32.587 1.00 52.34 122 SER A N 1
ATOM 962 C CA . SER A 1 122 ? 2.472 4.593 33.430 1.00 52.34 122 SER A CA 1
ATOM 963 C C . SER A 1 122 ? 3.137 3.297 32.930 1.00 52.34 122 SER A C 1
ATOM 965 O O . SER A 1 122 ? 2.869 2.242 33.492 1.00 52.34 122 SER A O 1
ATOM 967 N N . HIS A 1 123 ? 3.966 3.335 31.880 1.00 45.22 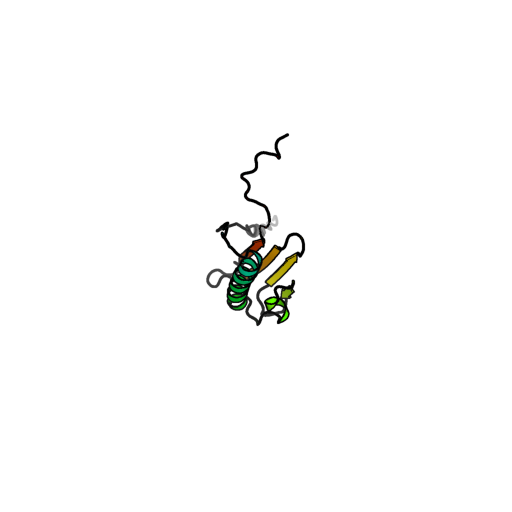123 HIS A N 1
ATOM 968 C CA . HIS A 1 123 ? 4.665 2.148 31.348 1.00 45.22 123 HIS A CA 1
ATOM 969 C C . HIS A 1 123 ? 6.175 2.122 31.638 1.00 45.22 123 HIS A C 1
ATOM 971 O O . HIS A 1 123 ? 6.884 1.266 31.116 1.00 45.22 123 HIS A O 1
ATOM 977 N N . LEU A 1 124 ? 6.664 3.028 32.488 1.00 42.62 124 LEU A N 1
ATOM 978 C CA . LEU A 1 124 ? 7.992 2.943 33.095 1.00 42.62 124 LEU A CA 1
ATOM 979 C C . LEU A 1 124 ? 7.832 2.653 34.593 1.00 42.62 124 LEU A C 1
ATOM 981 O O . LEU A 1 124 ? 7.970 3.550 35.422 1.00 42.62 124 LEU A O 1
ATOM 985 N N . ALA A 1 125 ? 7.485 1.411 34.922 1.00 39.91 125 ALA A N 1
ATOM 986 C CA . ALA A 1 125 ? 7.592 0.844 36.264 1.00 39.91 125 ALA A CA 1
ATOM 987 C C . ALA A 1 125 ? 7.969 -0.635 36.147 1.00 39.91 125 ALA A C 1
ATOM 989 O O . ALA A 1 125 ? 7.369 -1.313 35.281 1.00 39.91 125 ALA A O 1
#

Secondary structure (DSSP, 8-state):
-------------------------------S-HHHHHHHHHHHHHHHHHTTSSSPPPGGGGGT--EEE--TTSPPEEEEEEETTEEEEEEEEEEPSSSTT-EEEEEEEEE---SPPS---TT--

Sequence (125 aa):
MKTNFQNRIAIGQTPFSRVRSVSQVLLTFRSGDPKKTFVEIRKEALQWLAKRAGRRLPDHAWDGESFDMLEVGAQPVSAVALESPVYWCCRVSDADKEVPQRSWTTECGVLEDTKAPLNNPSHLA